Protein AF-A0A529MDS3-F1 (afdb_monomer_lite)

Sequence (48 aa):
MTIRLVLAGCGNMGYAMLSGWLRSAKLEPSAVFVVEPNAELRQRAEHL

pLDDT: mean 94.95, std 4.89, range [63.56, 97.62]

Radius of gyration: 9.89 Å; chains: 1; bounding box: 23×22×23 Å

Structure (mmCIF, N/CA/C/O backbone):
data_AF-A0A529MDS3-F1
#
_entry.id   AF-A0A529MDS3-F1
#
loop_
_atom_site.group_PDB
_atom_site.id
_atom_site.type_symbol
_atom_site.label_atom_id
_atom_site.label_alt_id
_atom_site.label_comp_id
_atom_site.label_asym_id
_atom_site.label_entity_id
_atom_site.label_seq_id
_atom_site.pdbx_PDB_ins_code
_atom_site.Cartn_x
_atom_site.Cartn_y
_atom_site.Cartn_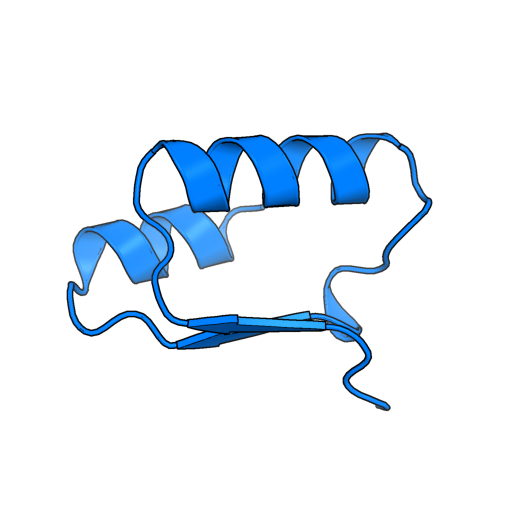z
_atom_site.occupancy
_atom_site.B_iso_or_equiv
_atom_site.auth_seq_id
_atom_site.auth_comp_id
_atom_site.auth_asym_id
_atom_site.auth_atom_id
_atom_site.pdbx_PDB_model_num
ATOM 1 N N . MET A 1 1 ? -10.651 -14.014 5.549 1.00 63.56 1 MET A N 1
ATOM 2 C CA . MET A 1 1 ? -10.118 -12.706 5.118 1.00 63.56 1 MET A CA 1
ATOM 3 C C . MET A 1 1 ? -10.971 -12.220 3.964 1.00 63.56 1 MET A C 1
ATOM 5 O O . MET A 1 1 ? -11.050 -12.931 2.971 1.00 63.56 1 MET A O 1
ATOM 9 N N . THR A 1 2 ? -11.651 -11.081 4.111 1.00 91.44 2 THR A N 1
ATOM 10 C CA . THR A 1 2 ? -12.476 -10.497 3.040 1.00 91.44 2 THR A CA 1
ATOM 11 C C . THR A 1 2 ? -11.809 -9.217 2.571 1.00 91.44 2 THR A C 1
ATOM 13 O O . THR A 1 2 ? -11.686 -8.266 3.344 1.00 91.44 2 THR A O 1
ATOM 16 N N . ILE A 1 3 ? -11.375 -9.198 1.312 1.00 95.31 3 ILE A N 1
ATOM 17 C CA . ILE A 1 3 ? -10.842 -7.990 0.686 1.00 95.31 3 ILE A CA 1
ATOM 18 C C . ILE A 1 3 ? -12.000 -7.012 0.474 1.00 95.31 3 ILE A C 1
ATOM 20 O O . ILE A 1 3 ? -13.018 -7.368 -0.114 1.00 95.31 3 ILE A O 1
ATOM 24 N N . ARG A 1 4 ? -11.851 -5.788 0.986 1.00 95.19 4 ARG A N 1
ATOM 25 C CA . ARG A 1 4 ? -12.838 -4.699 0.874 1.00 95.19 4 ARG A CA 1
ATOM 26 C C . ARG A 1 4 ? -12.359 -3.567 -0.029 1.00 95.19 4 ARG A C 1
ATOM 28 O O . ARG A 1 4 ? -13.180 -2.804 -0.524 1.00 95.19 4 ARG A O 1
ATOM 35 N N . LEU A 1 5 ? -11.050 -3.469 -0.246 1.00 94.94 5 LEU A N 1
ATOM 36 C CA . LEU A 1 5 ? -10.435 -2.495 -1.135 1.00 94.94 5 LEU A CA 1
ATOM 37 C C . LEU A 1 5 ? -9.420 -3.191 -2.039 1.00 94.94 5 LEU A C 1
ATOM 39 O O . LEU A 1 5 ? -8.503 -3.846 -1.549 1.00 94.94 5 LEU A O 1
ATOM 43 N N . VAL A 1 6 ? -9.558 -2.984 -3.347 1.00 96.38 6 VAL A N 1
ATOM 44 C CA . VAL A 1 6 ? -8.513 -3.289 -4.326 1.00 96.38 6 VAL A CA 1
ATOM 45 C C . VAL A 1 6 ? -7.945 -1.972 -4.833 1.00 96.38 6 VAL A C 1
ATOM 47 O O . VAL A 1 6 ? -8.687 -1.128 -5.332 1.00 96.38 6 VAL A O 1
ATOM 50 N N . LEU A 1 7 ? -6.634 -1.797 -4.699 1.00 96.25 7 LEU A N 1
ATOM 51 C CA . LEU A 1 7 ? -5.928 -0.595 -5.120 1.00 96.25 7 LEU A CA 1
ATOM 52 C C . LEU A 1 7 ? -5.045 -0.938 -6.325 1.00 96.25 7 LEU A C 1
ATOM 54 O O . LEU A 1 7 ? -3.977 -1.528 -6.176 1.00 96.25 7 LEU A O 1
ATOM 58 N N . ALA A 1 8 ? -5.532 -0.622 -7.525 1.00 96.44 8 ALA A N 1
ATOM 59 C CA . ALA A 1 8 ? -4.793 -0.814 -8.769 1.00 96.44 8 ALA A CA 1
ATOM 60 C C . ALA A 1 8 ? -3.852 0.379 -9.000 1.00 96.44 8 ALA A C 1
ATOM 62 O O . ALA A 1 8 ? -4.269 1.429 -9.483 1.00 96.44 8 ALA A O 1
ATOM 63 N N . GLY A 1 9 ? -2.588 0.203 -8.624 1.00 95.25 9 GLY A N 1
ATOM 64 C CA . GLY A 1 9 ? -1.540 1.216 -8.630 1.00 95.25 9 GLY A CA 1
ATOM 65 C C . GLY A 1 9 ? -1.359 1.872 -7.260 1.00 95.25 9 GLY A C 1
ATOM 66 O O . GLY A 1 9 ? -2.278 2.498 -6.739 1.00 95.25 9 GLY A O 1
ATOM 67 N N . CYS A 1 10 ? -0.155 1.783 -6.692 1.00 96.75 10 CYS A N 1
ATOM 68 C CA . CYS A 1 10 ? 0.214 2.361 -5.395 1.00 96.75 10 CYS A CA 1
ATOM 69 C C . CYS A 1 10 ? 1.412 3.317 -5.506 1.00 96.75 10 CYS A C 1
ATOM 71 O O . CYS A 1 10 ? 2.381 3.253 -4.752 1.00 96.75 10 CYS A O 1
ATOM 73 N N . GLY A 1 11 ? 1.327 4.245 -6.462 1.00 96.00 11 GLY A N 1
ATOM 74 C CA . GLY A 1 11 ? 2.203 5.416 -6.511 1.00 96.00 11 GLY A CA 1
ATOM 75 C C . GLY A 1 11 ? 1.935 6.395 -5.359 1.00 96.00 11 GLY A C 1
ATOM 76 O O . GLY A 1 11 ? 1.264 6.079 -4.379 1.00 96.00 11 GLY A O 1
ATOM 77 N N . ASN A 1 12 ? 2.408 7.636 -5.483 1.00 97.19 12 ASN A N 1
ATOM 78 C CA . ASN A 1 12 ? 2.329 8.618 -4.390 1.00 97.19 12 ASN A CA 1
ATOM 79 C C . ASN A 1 12 ? 0.904 8.864 -3.868 1.00 97.19 12 ASN A C 1
ATOM 81 O O . ASN A 1 12 ? 0.696 8.917 -2.657 1.00 97.19 12 ASN A O 1
ATOM 85 N N . MET A 1 13 ? -0.075 8.985 -4.768 1.00 96.88 13 MET A N 1
ATOM 86 C CA . MET A 1 13 ? -1.470 9.222 -4.389 1.00 96.88 13 MET A CA 1
ATOM 87 C C . MET A 1 13 ? -2.089 7.996 -3.708 1.00 96.88 13 MET A C 1
ATOM 89 O O . MET A 1 13 ? -2.631 8.121 -2.614 1.00 96.88 13 MET A O 1
ATOM 93 N N . GLY A 1 14 ? -1.964 6.813 -4.320 1.00 96.06 14 GLY A N 1
ATOM 94 C CA . GLY A 1 14 ? -2.497 5.564 -3.768 1.00 96.06 14 GLY A CA 1
ATOM 95 C C . GLY A 1 14 ? -1.919 5.250 -2.388 1.00 96.06 14 GLY A C 1
ATOM 96 O O . GLY A 1 14 ? -2.665 4.951 -1.459 1.00 96.06 14 GLY A O 1
ATOM 97 N N . TYR A 1 15 ? -0.6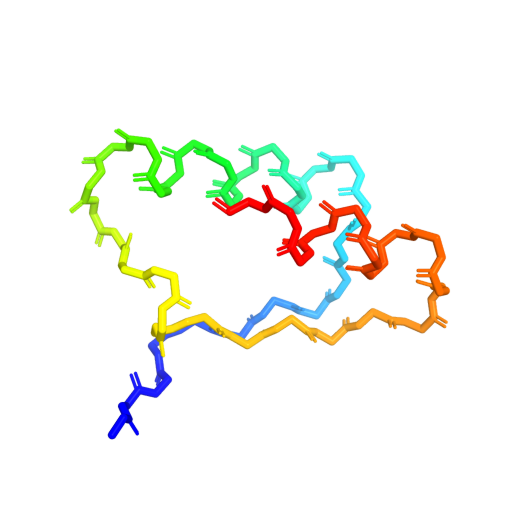09 5.444 -2.223 1.00 97.25 15 TYR A N 1
ATOM 98 C CA . TYR A 1 15 ? 0.078 5.294 -0.944 1.00 97.25 15 TYR A CA 1
ATOM 99 C C . TYR A 1 15 ? -0.432 6.278 0.117 1.00 97.25 15 TYR A C 1
ATOM 101 O O . TYR A 1 15 ? -0.688 5.887 1.255 1.00 97.25 15 TYR A O 1
ATOM 109 N N . ALA A 1 16 ? -0.592 7.560 -0.233 1.00 97.62 16 ALA A N 1
ATOM 110 C CA . ALA A 1 16 ? -1.083 8.573 0.701 1.00 97.62 16 ALA A CA 1
ATOM 111 C C . ALA A 1 16 ? -2.519 8.279 1.160 1.00 97.62 16 ALA A C 1
ATOM 113 O O . ALA A 1 16 ? -2.817 8.379 2.351 1.00 97.62 16 ALA A O 1
ATOM 114 N N . MET A 1 17 ? -3.386 7.864 0.232 1.00 96.06 17 MET A N 1
ATOM 115 C CA . MET A 1 17 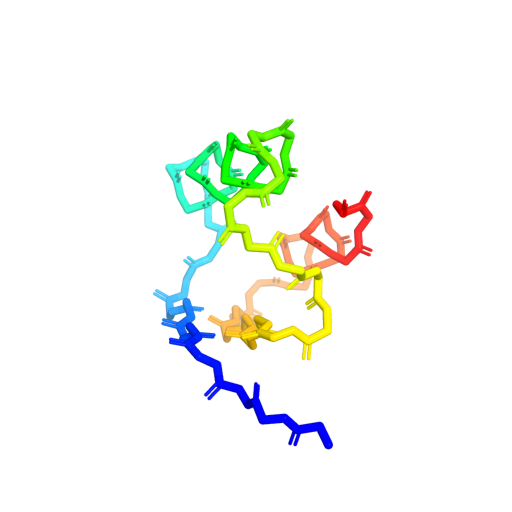? -4.757 7.455 0.540 1.00 96.06 17 MET A CA 1
ATOM 116 C C . MET A 1 17 ? -4.777 6.218 1.443 1.00 96.06 17 MET A C 1
ATOM 118 O O . MET A 1 17 ? -5.417 6.252 2.493 1.00 96.06 17 MET A O 1
ATOM 122 N N . LEU A 1 18 ? -4.021 5.171 1.089 1.00 96.62 18 LEU A N 1
ATOM 123 C CA . LEU A 1 18 ? -3.930 3.939 1.874 1.00 96.62 18 LEU A CA 1
ATOM 124 C C . LEU A 1 18 ? -3.416 4.208 3.293 1.00 96.62 18 LEU A C 1
ATOM 126 O O . LEU A 1 18 ? -4.084 3.855 4.260 1.00 96.62 18 LEU A O 1
ATOM 130 N N . SER A 1 19 ? -2.293 4.917 3.425 1.00 96.69 19 SER A N 1
ATOM 131 C CA . SER A 1 19 ? -1.730 5.328 4.717 1.00 96.69 19 SER A CA 1
ATOM 132 C C . SER A 1 19 ? -2.743 6.110 5.559 1.00 96.69 19 SER A C 1
ATOM 134 O O . SER A 1 19 ? -2.903 5.840 6.748 1.00 96.69 19 SER A O 1
ATOM 136 N N . GLY A 1 20 ? -3.475 7.051 4.953 1.00 97.12 20 GLY A N 1
ATOM 137 C CA . GLY A 1 20 ? -4.515 7.816 5.641 1.00 97.12 20 GLY A CA 1
ATOM 138 C C . GLY A 1 20 ? -5.671 6.944 6.137 1.00 97.12 20 GLY A C 1
ATOM 139 O O . GLY A 1 20 ? -6.101 7.082 7.283 1.00 97.12 20 GLY A O 1
ATOM 140 N N . TRP A 1 21 ? -6.157 6.017 5.311 1.00 96.25 21 TRP A N 1
ATOM 141 C CA . TRP A 1 21 ? -7.250 5.119 5.686 1.00 96.25 21 TRP A CA 1
ATOM 142 C C . TRP A 1 21 ? -6.870 4.170 6.816 1.00 96.25 21 TRP A C 1
ATOM 144 O O . TRP A 1 21 ? -7.633 4.066 7.779 1.00 96.25 21 TRP A O 1
ATOM 154 N N . LEU A 1 22 ? -5.687 3.558 6.738 1.00 95.81 22 LEU A N 1
ATOM 155 C CA . LEU A 1 22 ? -5.169 2.676 7.784 1.00 95.81 22 LEU A CA 1
ATOM 156 C C . LEU A 1 22 ? -4.976 3.444 9.100 1.00 95.81 22 LEU A C 1
ATOM 158 O O . LEU A 1 22 ? -5.470 3.020 10.142 1.00 95.81 22 LEU A O 1
ATOM 162 N N . ARG A 1 23 ? -4.377 4.644 9.055 1.00 96.69 23 ARG A N 1
ATOM 163 C CA . ARG A 1 23 ? -4.218 5.509 10.243 1.00 96.69 23 ARG A CA 1
ATOM 164 C C . ARG A 1 23 ? -5.542 5.952 10.853 1.00 96.69 23 ARG A C 1
ATOM 166 O O . ARG A 1 23 ? -5.620 6.147 12.059 1.00 96.69 23 ARG A O 1
ATOM 173 N N . SER A 1 24 ? -6.579 6.124 10.036 1.00 96.31 24 SER A N 1
ATOM 174 C CA . SER A 1 24 ? -7.913 6.489 10.520 1.00 96.31 24 SER A CA 1
ATOM 175 C C . SER A 1 24 ? -8.687 5.325 11.152 1.00 96.31 24 SER A C 1
ATOM 177 O O . SER A 1 24 ? -9.818 5.536 11.584 1.00 96.31 24 SER A O 1
ATOM 179 N N . ALA A 1 25 ? -8.121 4.108 11.159 1.00 91.94 25 ALA A N 1
ATOM 180 C CA . ALA A 1 25 ? -8.763 2.865 11.600 1.00 91.94 25 ALA A CA 1
ATOM 181 C C . ALA A 1 25 ? -10.097 2.550 10.886 1.00 91.94 25 ALA A C 1
ATOM 183 O O . ALA A 1 25 ? -10.890 1.730 11.340 1.00 91.94 25 ALA A O 1
ATOM 184 N N . LYS A 1 26 ? -10.361 3.191 9.739 1.00 90.19 26 LYS A N 1
ATOM 185 C CA . LYS A 1 26 ? -11.537 2.905 8.901 1.00 90.19 26 LYS A CA 1
ATOM 186 C C . LYS A 1 26 ? -11.344 1.662 8.036 1.00 90.19 26 LYS A C 1
ATOM 188 O O . LYS A 1 26 ? -12.318 1.126 7.507 1.00 90.19 26 LYS A O 1
ATOM 193 N N . LEU A 1 27 ? -10.097 1.229 7.864 1.00 93.50 27 LEU A N 1
ATOM 194 C CA . LEU A 1 27 ? -9.718 0.100 7.035 1.00 93.50 27 LEU A CA 1
ATOM 195 C C . LEU A 1 27 ? -8.619 -0.696 7.735 1.00 93.50 27 LEU A C 1
ATOM 197 O O . LEU A 1 27 ? -7.642 -0.125 8.205 1.00 93.50 27 LEU A O 1
ATOM 201 N N . GLU A 1 28 ? -8.796 -2.011 7.783 1.00 94.19 28 GLU A N 1
ATOM 202 C CA . GLU A 1 28 ? -7.790 -2.939 8.302 1.00 94.19 28 GLU A CA 1
ATOM 203 C C . GLU A 1 28 ? -6.799 -3.296 7.188 1.00 94.19 28 GLU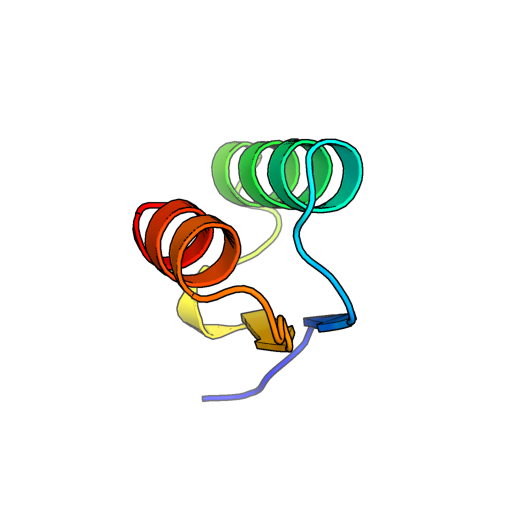 A C 1
ATOM 205 O O . GLU A 1 28 ? -7.263 -3.554 6.070 1.00 94.19 28 GLU A O 1
ATOM 210 N N . PRO A 1 29 ? -5.485 -3.412 7.464 1.00 94.75 29 PRO A N 1
ATOM 211 C CA . PRO A 1 29 ? -4.498 -3.806 6.454 1.00 94.75 29 PRO A CA 1
ATOM 212 C C . PRO A 1 29 ? -4.866 -5.115 5.740 1.00 94.75 29 PRO A C 1
ATOM 214 O O . PRO A 1 29 ? -4.798 -5.216 4.519 1.00 94.75 29 PRO A O 1
ATOM 217 N N . SER A 1 30 ? -5.383 -6.094 6.490 1.00 95.12 30 SER A N 1
ATOM 218 C CA . SER A 1 30 ? -5.811 -7.401 5.967 1.00 95.12 30 SER A CA 1
ATOM 219 C C . SER A 1 30 ? -7.022 -7.353 5.023 1.00 95.12 30 SER A C 1
ATOM 221 O O . SER A 1 30 ? -7.338 -8.350 4.372 1.00 95.12 30 SER A O 1
ATOM 223 N N . ALA A 1 31 ? -7.716 -6.214 4.942 1.00 95.94 31 ALA A N 1
ATOM 224 C CA . ALA A 1 31 ? -8.842 -6.000 4.039 1.00 95.94 31 ALA A CA 1
ATOM 225 C C . ALA A 1 31 ? -8.443 -5.285 2.735 1.00 95.94 31 ALA A C 1
ATOM 227 O O . ALA A 1 31 ? -9.330 -4.946 1.943 1.00 95.94 31 ALA A O 1
ATOM 228 N N . VAL A 1 32 ? -7.148 -5.050 2.507 1.00 95.62 32 VAL A N 1
ATOM 229 C CA . VAL A 1 32 ? -6.624 -4.344 1.333 1.00 95.62 32 VAL A CA 1
ATOM 230 C C . VAL A 1 32 ? -5.835 -5.293 0.447 1.00 95.62 32 VAL A C 1
ATOM 232 O O . VAL A 1 32 ? -5.036 -6.093 0.922 1.00 95.62 32 VAL A O 1
ATOM 235 N N . PHE A 1 33 ? -6.038 -5.173 -0.860 1.00 96.44 33 PHE A N 1
ATOM 236 C CA . PHE A 1 33 ? -5.222 -5.834 -1.864 1.00 96.44 33 PHE A CA 1
ATOM 237 C C . PHE A 1 33 ? -4.656 -4.796 -2.833 1.00 96.44 33 PHE A C 1
ATOM 239 O O . PHE A 1 33 ? -5.407 -4.090 -3.505 1.00 96.44 33 PHE A O 1
ATOM 246 N N . VAL A 1 34 ? -3.330 -4.682 -2.897 1.00 96.25 34 VAL A N 1
ATOM 247 C CA . VAL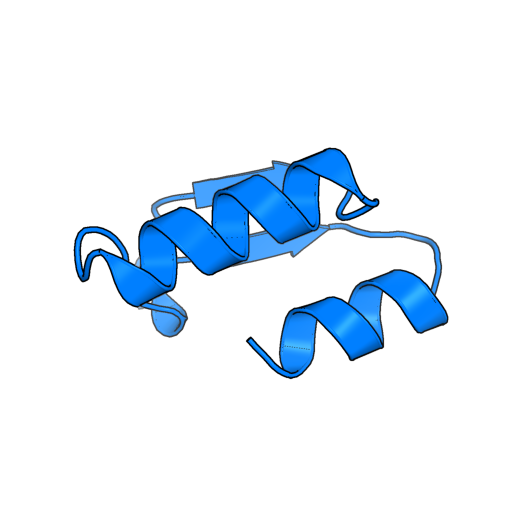 A 1 34 ? -2.638 -3.722 -3.766 1.00 96.25 34 VAL A CA 1
ATOM 248 C C . VAL A 1 34 ? -2.105 -4.444 -4.999 1.00 96.25 34 VAL A C 1
ATOM 250 O O . VAL A 1 34 ? -1.372 -5.422 -4.886 1.00 96.25 34 VAL A O 1
ATOM 253 N N . VAL A 1 35 ? -2.442 -3.935 -6.182 1.00 96.94 35 VAL A N 1
ATOM 254 C CA . VAL A 1 35 ? -1.904 -4.404 -7.463 1.00 96.94 35 VAL A CA 1
ATOM 255 C C . VAL A 1 35 ? -0.978 -3.327 -8.002 1.00 96.94 35 VAL A C 1
ATOM 257 O O . VAL A 1 35 ? -1.442 -2.299 -8.480 1.00 96.94 35 VAL A O 1
ATOM 260 N N . GLU A 1 36 ? 0.330 -3.550 -7.924 1.00 97.00 36 GLU A N 1
ATOM 261 C CA . GLU A 1 36 ? 1.344 -2.590 -8.368 1.00 97.00 36 GLU A CA 1
ATOM 262 C C . GLU A 1 36 ? 2.448 -3.320 -9.157 1.00 97.00 36 GLU A C 1
ATOM 264 O O . GLU A 1 36 ? 3.067 -4.239 -8.604 1.00 97.00 36 GLU A O 1
ATOM 269 N N . PRO A 1 37 ? 2.680 -2.981 -10.444 1.00 96.69 37 PRO A N 1
ATOM 270 C CA . PRO A 1 37 ? 3.717 -3.616 -11.258 1.00 96.69 37 PRO A CA 1
ATOM 271 C C . PRO A 1 37 ? 5.139 -3.208 -10.854 1.00 96.69 37 PRO A C 1
ATOM 273 O O . PRO A 1 37 ? 6.060 -4.009 -11.015 1.00 96.69 37 PRO A O 1
ATOM 276 N N . ASN A 1 38 ? 5.339 -2.001 -10.318 1.00 97.62 38 ASN A N 1
ATOM 277 C CA . ASN A 1 38 ? 6.646 -1.552 -9.859 1.00 97.62 38 ASN A CA 1
ATOM 278 C C . ASN A 1 38 ? 6.987 -2.184 -8.496 1.00 97.62 38 ASN A C 1
ATOM 280 O O . ASN A 1 38 ? 6.290 -1.984 -7.501 1.00 97.62 38 ASN A O 1
ATOM 284 N N . ALA A 1 39 ? 8.083 -2.942 -8.436 1.00 96.88 39 ALA A N 1
ATOM 285 C CA . ALA A 1 39 ? 8.469 -3.668 -7.229 1.00 96.88 39 ALA A CA 1
ATOM 286 C C . ALA A 1 39 ? 8.777 -2.753 -6.030 1.00 96.88 39 ALA A C 1
ATOM 288 O O . ALA A 1 39 ? 8.377 -3.079 -4.916 1.00 96.88 39 ALA A O 1
ATOM 289 N N . GLU A 1 40 ? 9.430 -1.609 -6.249 1.00 96.94 40 GLU A N 1
ATOM 290 C CA . GLU A 1 40 ? 9.783 -0.664 -5.181 1.00 96.94 40 GLU A CA 1
ATOM 291 C C . GLU A 1 40 ? 8.529 -0.024 -4.577 1.00 96.94 40 GLU A C 1
ATOM 293 O O . GLU A 1 40 ? 8.391 0.074 -3.357 1.00 96.94 40 GLU A O 1
ATOM 298 N N . LEU A 1 41 ? 7.574 0.367 -5.427 1.00 96.94 41 LEU A N 1
ATOM 299 C CA . LEU A 1 41 ? 6.299 0.926 -4.974 1.00 96.94 41 LEU A CA 1
ATOM 300 C C . LEU A 1 41 ? 5.461 -0.114 -4.223 1.00 96.94 41 LEU A C 1
ATOM 302 O O . LEU A 1 41 ? 4.841 0.211 -3.209 1.00 96.94 41 LEU A O 1
ATOM 306 N N . ARG A 1 42 ? 5.479 -1.370 -4.679 1.00 95.88 42 ARG A N 1
ATOM 307 C CA . ARG A 1 42 ? 4.792 -2.472 -4.002 1.00 95.88 42 ARG A 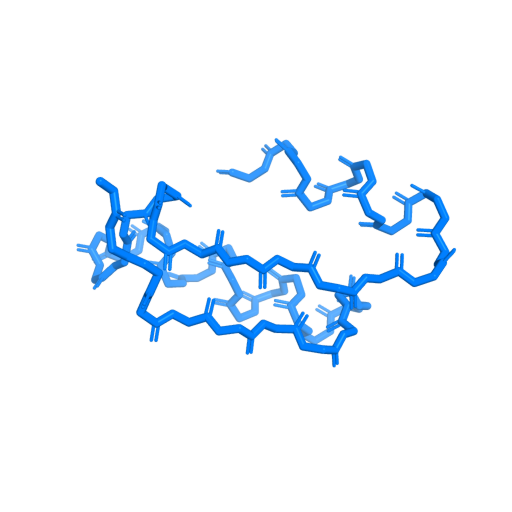CA 1
ATOM 308 C C . ARG A 1 42 ? 5.394 -2.760 -2.626 1.00 95.88 42 ARG A C 1
ATOM 310 O O . ARG A 1 42 ? 4.652 -2.762 -1.652 1.00 95.88 42 ARG A O 1
ATOM 317 N N . GLN A 1 43 ? 6.717 -2.902 -2.529 1.00 96.00 43 GLN A N 1
ATOM 318 C CA . GLN A 1 43 ? 7.413 -3.099 -1.249 1.00 96.00 43 GLN A CA 1
ATOM 319 C C . GLN A 1 43 ? 7.140 -1.953 -0.278 1.00 96.00 43 GLN A C 1
ATOM 321 O O . GLN A 1 43 ? 6.853 -2.166 0.895 1.00 96.00 43 GLN A O 1
ATOM 326 N N . ARG A 1 44 ? 7.160 -0.713 -0.775 1.00 96.19 44 ARG A N 1
ATOM 327 C CA . ARG A 1 44 ? 6.816 0.455 0.032 1.00 96.19 44 ARG A CA 1
ATOM 328 C C . ARG A 1 44 ? 5.400 0.347 0.615 1.00 96.19 44 ARG A C 1
ATOM 330 O O . ARG A 1 44 ? 5.207 0.711 1.770 1.00 96.19 44 ARG A O 1
ATOM 337 N N . ALA A 1 45 ? 4.423 -0.131 -0.158 1.00 95.31 45 ALA A N 1
ATOM 338 C CA . ALA A 1 45 ? 3.045 -0.310 0.301 1.00 95.31 45 ALA A CA 1
ATOM 339 C C . ALA A 1 45 ? 2.877 -1.468 1.302 1.00 95.31 45 ALA A C 1
ATOM 341 O O . ALA A 1 45 ? 2.005 -1.385 2.158 1.00 95.31 45 ALA A O 1
ATOM 342 N N . GLU A 1 46 ? 3.708 -2.512 1.232 1.00 93.75 46 GLU A N 1
ATOM 343 C CA . GLU A 1 46 ? 3.712 -3.638 2.185 1.00 93.75 46 GLU A CA 1
ATOM 344 C C . GLU A 1 46 ? 4.162 -3.231 3.603 1.00 93.75 46 GLU A C 1
ATOM 346 O O . GLU A 1 46 ? 3.895 -3.948 4.563 1.00 93.75 46 GLU A O 1
ATOM 351 N N . HIS A 1 47 ? 4.824 -2.077 3.747 1.00 92.69 47 HIS A N 1
ATOM 352 C CA . HIS A 1 47 ? 5.244 -1.514 5.036 1.00 92.69 47 HIS A CA 1
ATOM 353 C C . HIS A 1 47 ? 4.194 -0.605 5.710 1.00 92.69 47 HIS A C 1
ATOM 355 O O . HIS A 1 47 ? 4.500 -0.006 6.746 1.00 92.69 47 HIS A O 1
ATOM 361 N N . LEU A 1 48 ? 2.999 -0.459 5.122 1.00 90.88 48 LEU A N 1
ATOM 362 C CA . LEU A 1 48 ? 1.869 0.285 5.698 1.00 90.88 48 LEU A CA 1
ATOM 363 C C . LEU A 1 48 ? 0.987 -0.597 6.587 1.00 90.88 48 LEU A C 1
ATOM 365 O O . LEU A 1 48 ? 0.539 -0.061 7.626 1.00 90.88 48 LEU A O 1
#

Foldseek 3Di:
DAAPEEAEAQPPVNVVVLVVCVVVVVDDPVNYHYHHPDPVSVVVSVVD

Secondary structure (DSSP, 8-state):
----EEEE--SHHHHHHHHHHHHTTSS-GGGEEEE-SSHHHHHHHHT-